Protein AF-A0A6I1W2E2-F1 (afdb_monomer)

pLDDT: mean 92.47, std 6.74, range [58.09, 98.56]

Radius of gyration: 20.58 Å; Cα contacts (8 Å, |Δi|>4): 27; chains: 1; bounding box: 49×25×50 Å

Solvent-accessible surface area (backbone atoms only — not comparable to full-atom values): 5149 Å² total; per-residue (Å²): 108,69,71,39,55,78,66,72,44,78,85,48,70,66,55,46,43,55,52,30,48,78,68,72,40,34,75,84,70,56,33,67,68,45,48,50,48,55,55,67,76,51,86,71,70,89,58,51,71,60,55,51,49,52,52,50,54,54,49,52,53,51,49,53,50,52,53,52,49,54,52,50,51,43,69,77,55,47,88,85,63,58,98,90,116

Mean predicted aligned error: 5.67 Å

Secondary structure (DSSP, 8-state):
-HHHHHTT---SHHHHHHHHHHTT-TTTTTHHHHHHHHHHH----TTHHHHHHHHHHHHHHHHHHHHHHHHHHHHH--TT--TT-

Structure (mmCIF, N/CA/C/O backbone):
data_AF-A0A6I1W2E2-F1
#
_entry.id   AF-A0A6I1W2E2-F1
#
loop_
_atom_site.group_PDB
_atom_site.id
_atom_site.type_symbol
_atom_site.label_atom_id
_atom_site.label_alt_id
_atom_site.label_comp_id
_atom_site.label_asym_id
_atom_site.label_entity_id
_atom_site.label_seq_id
_atom_site.pdbx_PDB_ins_code
_atom_site.Cartn_x
_atom_site.Cartn_y
_atom_site.Cartn_z
_atom_site.occupancy
_atom_site.B_iso_or_equiv
_atom_site.auth_seq_id
_atom_site.auth_comp_id
_atom_site.auth_asym_id
_atom_site.auth_atom_id
_atom_site.pdbx_PDB_model_num
ATOM 1 N N . ILE A 1 1 ? -1.671 -5.092 9.120 1.00 90.12 1 ILE A N 1
ATOM 2 C CA . ILE A 1 1 ? -3.008 -5.608 8.713 1.00 90.12 1 ILE A CA 1
ATOM 3 C C . ILE A 1 1 ? -2.961 -7.099 8.385 1.00 90.12 1 ILE A C 1
ATOM 5 O O . ILE A 1 1 ? -3.559 -7.842 9.144 1.00 90.12 1 ILE A O 1
ATOM 9 N N . ALA A 1 2 ? -2.241 -7.554 7.345 1.00 93.31 2 ALA A N 1
ATOM 10 C CA . ALA A 1 2 ? -2.211 -8.977 6.953 1.00 93.31 2 ALA A CA 1
ATOM 11 C C . ALA A 1 2 ? -1.886 -9.925 8.122 1.00 93.31 2 ALA A C 1
ATOM 13 O O . ALA A 1 2 ? -2.673 -10.804 8.427 1.00 93.31 2 ALA A O 1
ATOM 14 N N . LYS A 1 3 ? -0.826 -9.633 8.884 1.00 93.75 3 LYS A N 1
ATOM 15 C CA . LYS A 1 3 ? -0.456 -10.39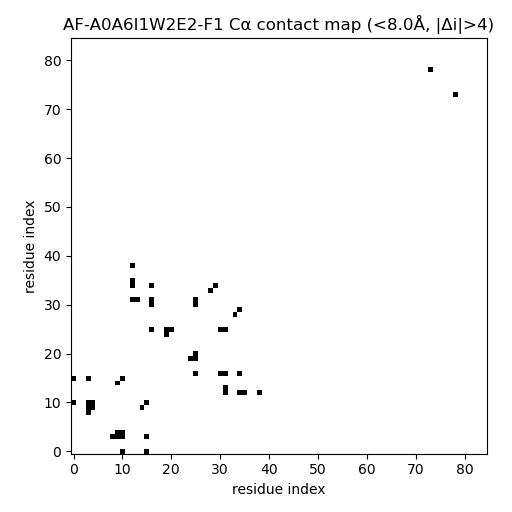8 10.085 1.00 93.75 3 LYS A CA 1
ATOM 16 C C . LYS A 1 3 ? -1.571 -10.521 11.133 1.00 93.75 3 LYS A C 1
ATOM 18 O O . LYS A 1 3 ? -1.735 -11.585 11.714 1.00 93.75 3 LYS A O 1
ATOM 23 N N . LEU A 1 4 ? -2.328 -9.448 11.383 1.00 94.50 4 LEU A N 1
ATOM 24 C CA . LEU A 1 4 ? -3.465 -9.488 12.312 1.00 94.50 4 LEU A CA 1
ATOM 25 C C . LEU A 1 4 ? -4.607 -10.332 11.736 1.00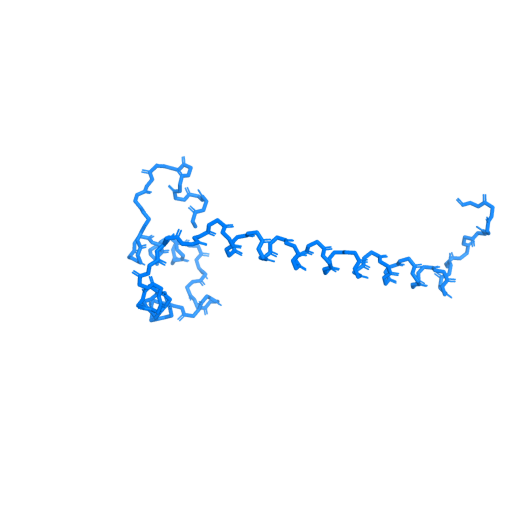 94.50 4 LEU A C 1
ATOM 27 O O . LEU A 1 4 ? -5.211 -11.107 12.467 1.00 94.50 4 LEU A O 1
ATOM 31 N N . ALA A 1 5 ? -4.853 -10.228 10.427 1.00 95.44 5 ALA A N 1
ATOM 32 C CA . ALA A 1 5 ? -5.847 -11.040 9.734 1.00 95.44 5 ALA A CA 1
ATOM 33 C C . ALA A 1 5 ? -5.495 -12.537 9.772 1.00 95.44 5 ALA A C 1
ATOM 35 O O . ALA A 1 5 ? -6.354 -13.345 10.102 1.00 95.44 5 ALA A O 1
ATOM 36 N N . ASP A 1 6 ? -4.233 -12.899 9.524 1.00 96.44 6 ASP A N 1
ATOM 37 C CA . ASP A 1 6 ? -3.751 -14.288 9.570 1.00 96.44 6 ASP A CA 1
ATOM 38 C C . ASP A 1 6 ? -3.875 -14.899 10.976 1.00 96.44 6 ASP A C 1
ATOM 40 O O . ASP A 1 6 ? -4.037 -16.107 11.133 1.00 96.44 6 ASP A O 1
ATOM 44 N N . GLN A 1 7 ? -3.821 -14.057 12.010 1.00 94.94 7 GLN A N 1
ATOM 45 C CA . GLN A 1 7 ? -4.015 -14.439 13.409 1.00 94.94 7 GLN A CA 1
ATOM 46 C C . GLN A 1 7 ? -5.490 -14.442 13.840 1.00 94.94 7 GLN A C 1
AT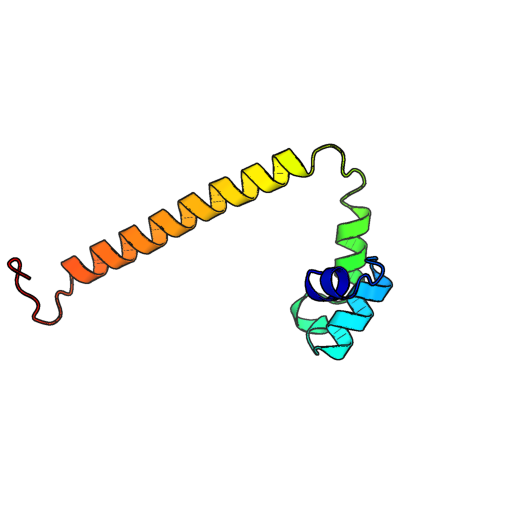OM 48 O O . GLN A 1 7 ? -5.772 -14.732 15.001 1.00 94.94 7 GLN A O 1
ATOM 53 N N . ASN A 1 8 ? -6.429 -14.109 12.944 1.00 94.31 8 ASN A N 1
ATOM 54 C CA . ASN A 1 8 ? -7.834 -13.834 13.271 1.00 94.31 8 ASN A CA 1
ATOM 55 C C . ASN A 1 8 ? -8.010 -12.803 14.405 1.00 94.31 8 ASN A C 1
ATOM 57 O O . ASN A 1 8 ? -8.996 -12.829 15.145 1.00 94.31 8 ASN A O 1
ATOM 61 N N . SER A 1 9 ? -7.059 -11.880 14.541 1.00 93.25 9 SER A N 1
ATOM 62 C CA . SER A 1 9 ? -7.131 -10.786 15.504 1.00 93.25 9 SER A CA 1
ATOM 63 C C . SER A 1 9 ? -8.059 -9.682 14.979 1.00 93.25 9 SER A C 1
ATOM 65 O O . SER A 1 9 ? -8.060 -9.411 13.772 1.00 93.25 9 SER A O 1
ATOM 67 N N . PRO A 1 10 ? -8.825 -9.000 15.853 1.00 94.00 10 PRO A N 1
ATOM 68 C CA . PRO A 1 10 ? -9.567 -7.802 15.475 1.00 94.00 10 PRO A CA 1
ATOM 69 C C . PRO A 1 10 ? -8.657 -6.753 14.825 1.00 94.00 10 PRO A C 1
ATOM 71 O O . PRO A 1 10 ? -7.478 -6.641 15.164 1.00 94.00 10 PRO A O 1
ATOM 74 N N . ILE A 1 11 ? -9.215 -5.999 13.874 1.00 93.69 11 ILE A N 1
ATOM 75 C CA . ILE A 1 11 ? -8.492 -4.966 13.128 1.00 93.69 11 ILE A CA 1
ATOM 76 C C . ILE A 1 11 ? -9.237 -3.643 13.288 1.00 93.69 11 ILE A C 1
ATOM 78 O O . ILE A 1 11 ? -10.200 -3.354 12.580 1.00 93.69 11 ILE A O 1
ATOM 82 N N . ASP A 1 12 ? -8.755 -2.839 14.222 1.00 93.06 12 ASP A N 1
ATOM 83 C CA . ASP A 1 12 ? -9.177 -1.472 14.498 1.00 93.06 12 ASP A CA 1
ATOM 84 C C . ASP A 1 12 ? -7.943 -0.585 14.746 1.00 93.06 12 ASP A C 1
ATOM 86 O O . ASP A 1 12 ? -6.798 -1.036 14.676 1.00 93.06 12 ASP A O 1
ATOM 90 N N . VAL A 1 13 ? -8.163 0.707 14.990 1.00 93.38 13 VAL A N 1
ATOM 91 C CA . VAL A 1 13 ? -7.073 1.683 15.153 1.00 93.38 13 VAL A CA 1
ATOM 92 C C . VAL A 1 13 ? -6.163 1.338 16.338 1.00 93.38 13 VAL A C 1
ATOM 94 O O . VAL A 1 13 ? -4.954 1.537 16.244 1.00 93.38 13 VAL A O 1
ATOM 97 N N . VAL A 1 14 ? -6.718 0.803 17.429 1.00 92.88 14 VAL A N 1
ATOM 98 C CA . VAL A 1 14 ? -5.966 0.496 18.655 1.00 92.88 14 VAL A CA 1
ATOM 99 C C . VAL A 1 14 ? -5.124 -0.757 18.446 1.00 92.88 14 VAL A C 1
ATOM 101 O O . VAL A 1 14 ? -3.907 -0.718 18.607 1.00 92.88 14 VAL A O 1
ATOM 104 N N . THR A 1 15 ? -5.749 -1.842 17.993 1.00 94.75 15 THR A N 1
ATOM 105 C CA . THR A 1 15 ? -5.078 -3.124 17.721 1.00 94.75 15 THR A CA 1
ATOM 106 C C . THR A 1 15 ? -3.992 -2.998 16.653 1.00 94.75 15 THR A C 1
ATOM 108 O O . THR A 1 15 ? -2.916 -3.587 16.780 1.00 94.75 15 THR A O 1
ATOM 111 N N . LEU A 1 16 ? -4.220 -2.187 15.615 1.00 95.19 16 LEU A N 1
ATOM 112 C CA . LEU A 1 16 ? -3.203 -1.910 14.605 1.00 95.19 16 LEU A CA 1
ATOM 113 C C . LEU A 1 16 ? -2.040 -1.086 15.173 1.00 95.19 16 LEU A C 1
ATOM 115 O O . LEU A 1 16 ? -0.890 -1.393 14.864 1.00 95.19 16 LEU A O 1
ATOM 119 N N . ALA A 1 17 ? -2.319 -0.073 15.997 1.00 94.38 17 ALA A N 1
ATOM 120 C CA . ALA A 1 17 ? -1.281 0.738 16.627 1.00 94.38 17 ALA A CA 1
ATOM 121 C C . ALA A 1 17 ? -0.406 -0.091 17.577 1.00 94.38 17 ALA A C 1
ATOM 123 O O . ALA A 1 17 ? 0.815 -0.016 17.490 1.00 94.38 17 ALA A O 1
ATOM 124 N N . GLU A 1 18 ? -1.009 -0.940 18.412 1.00 93.75 18 GLU A N 1
ATOM 125 C CA . GLU A 1 18 ? -0.272 -1.869 19.278 1.00 93.75 18 GLU A CA 1
ATOM 126 C C . GLU A 1 18 ? 0.609 -2.828 18.471 1.00 93.75 18 GLU A C 1
ATOM 128 O O . GLU A 1 18 ? 1.741 -3.123 18.858 1.00 93.75 18 GLU A O 1
ATOM 133 N N . GLN A 1 19 ? 0.107 -3.325 17.337 1.00 95.19 19 GLN A N 1
ATOM 134 C CA . GLN A 1 19 ? 0.883 -4.216 16.482 1.00 95.19 19 GLN A CA 1
ATOM 135 C C . GLN A 1 19 ? 2.072 -3.503 15.828 1.00 95.19 19 GLN A C 1
ATOM 137 O O . GLN A 1 19 ? 3.154 -4.082 15.749 1.00 95.19 19 GLN A O 1
ATOM 142 N N . LEU A 1 20 ? 1.884 -2.262 15.377 1.00 95.19 20 LEU A N 1
ATOM 143 C CA . LEU A 1 20 ? 2.953 -1.445 14.799 1.00 95.19 20 LEU A CA 1
ATOM 144 C C . LEU A 1 20 ? 3.999 -1.046 15.843 1.00 95.19 20 LEU A C 1
ATOM 146 O O . LEU A 1 20 ? 5.183 -0.984 15.517 1.00 95.19 20 LEU A O 1
ATOM 150 N N . ASP A 1 21 ? 3.585 -0.840 17.093 1.00 94.50 21 ASP A N 1
ATOM 151 C CA . ASP A 1 21 ? 4.491 -0.540 18.201 1.00 94.50 21 ASP A CA 1
ATOM 152 C C . ASP A 1 21 ? 5.376 -1.735 18.554 1.00 94.50 21 ASP A C 1
ATOM 154 O O . ASP A 1 21 ? 6.598 -1.610 18.626 1.00 94.50 21 ASP A O 1
ATOM 158 N N . LYS A 1 22 ? 4.786 -2.936 18.619 1.00 94.31 22 LYS A N 1
ATOM 159 C CA . LYS A 1 22 ? 5.534 -4.198 18.765 1.00 94.31 22 LYS A CA 1
ATOM 160 C C . LYS A 1 22 ? 6.559 -4.422 17.649 1.00 94.31 22 LYS A C 1
ATOM 162 O O . LYS A 1 22 ? 7.545 -5.120 17.863 1.00 94.31 22 LYS A O 1
ATOM 167 N N . GLU A 1 23 ? 6.320 -3.869 16.463 1.00 94.94 23 GLU A N 1
ATOM 168 C CA . GLU A 1 23 ? 7.215 -3.962 15.303 1.00 94.94 23 GLU A CA 1
ATOM 169 C C . GLU A 1 23 ? 8.190 -2.778 15.194 1.00 94.94 23 GLU A C 1
ATOM 171 O O . GLU A 1 23 ? 9.028 -2.762 14.294 1.00 94.94 23 GLU A O 1
ATOM 176 N N . GLY A 1 24 ? 8.107 -1.791 16.094 1.00 94.75 24 GLY A N 1
ATOM 177 C CA . GLY A 1 24 ? 8.937 -0.585 16.058 1.00 94.75 24 GLY A CA 1
ATOM 178 C C . GLY A 1 24 ? 8.643 0.338 14.868 1.00 94.75 24 GLY A C 1
ATOM 179 O O . GLY A 1 24 ? 9.489 1.147 14.494 1.00 94.75 24 GLY A O 1
ATOM 180 N N . GLN A 1 25 ? 7.461 0.224 14.252 1.00 95.38 25 GLN A N 1
ATOM 181 C CA . GLN A 1 25 ? 7.085 0.941 13.026 1.00 95.38 25 GLN A CA 1
ATOM 182 C C . GLN A 1 25 ? 6.207 2.176 13.271 1.00 95.38 25 GLN A C 1
ATOM 184 O O . GLN A 1 25 ? 5.967 2.944 12.339 1.00 95.38 25 GLN A O 1
ATOM 1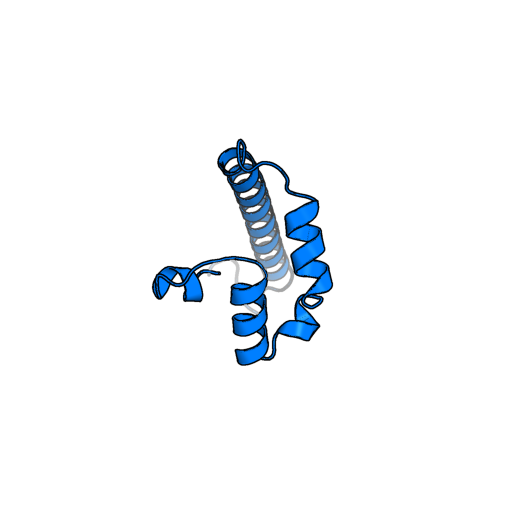89 N N . THR A 1 26 ? 5.755 2.411 14.508 1.00 91.56 26 THR A N 1
ATOM 190 C CA . THR A 1 26 ? 4.836 3.505 14.877 1.00 91.56 26 THR A CA 1
ATOM 191 C C . THR A 1 26 ? 5.260 4.860 14.305 1.00 91.56 26 THR A C 1
ATOM 193 O O . THR A 1 26 ? 4.455 5.547 13.678 1.00 91.56 26 THR A O 1
ATOM 196 N N . SER A 1 27 ? 6.533 5.233 14.460 1.00 90.38 27 SER A N 1
ATOM 197 C CA . SER A 1 27 ? 7.049 6.524 13.984 1.00 90.38 27 SER A CA 1
ATOM 198 C C . SER A 1 27 ? 7.106 6.622 12.457 1.00 90.38 27 SER A C 1
ATOM 200 O O . SER A 1 27 ? 6.843 7.686 11.906 1.00 90.38 27 SER A O 1
ATOM 202 N N . GLN A 1 28 ? 7.413 5.521 11.761 1.00 94.00 28 GLN A N 1
ATOM 203 C CA . GLN A 1 28 ? 7.515 5.493 10.296 1.00 94.00 28 GLN A CA 1
ATOM 204 C C . GLN A 1 28 ? 6.155 5.714 9.627 1.00 94.00 28 GLN A C 1
ATOM 206 O O . GLN A 1 28 ? 6.080 6.330 8.566 1.00 94.00 28 GLN A O 1
ATOM 211 N N . VAL A 1 29 ? 5.081 5.220 10.245 1.00 92.81 29 VAL A N 1
ATOM 212 C CA . VAL A 1 29 ? 3.729 5.289 9.678 1.00 92.81 29 VAL A CA 1
ATOM 213 C C . VAL A 1 29 ? 2.952 6.552 10.072 1.00 92.81 29 VAL A C 1
ATOM 215 O O . VAL A 1 29 ? 1.807 6.695 9.662 1.00 92.81 29 VAL A O 1
ATOM 218 N N . GLY A 1 30 ? 3.529 7.449 10.884 1.00 92.31 30 GLY A N 1
ATOM 219 C CA . GLY A 1 30 ? 2.863 8.672 11.367 1.00 92.31 30 GLY A CA 1
ATOM 220 C C . GLY A 1 30 ? 2.132 8.539 12.713 1.00 92.31 30 GLY A C 1
ATOM 221 O O . GLY A 1 30 ? 1.489 9.487 13.165 1.00 92.31 30 GLY A O 1
ATOM 222 N N . GLY A 1 31 ? 2.250 7.390 13.384 1.00 92.94 31 GLY A N 1
ATOM 223 C CA . GLY A 1 31 ? 1.715 7.147 14.724 1.00 92.94 31 GLY A CA 1
ATOM 224 C C . GLY A 1 31 ? 0.188 7.064 14.823 1.00 92.94 31 GLY A C 1
ATOM 225 O O . GLY A 1 31 ? -0.544 7.081 13.832 1.00 92.94 31 GLY A O 1
ATOM 226 N N . LEU A 1 32 ? -0.307 6.974 16.063 1.00 92.50 32 LEU A N 1
ATOM 227 C CA . LEU A 1 32 ? -1.732 6.775 16.364 1.00 92.50 32 LEU A CA 1
ATOM 228 C C . LEU A 1 32 ? -2.626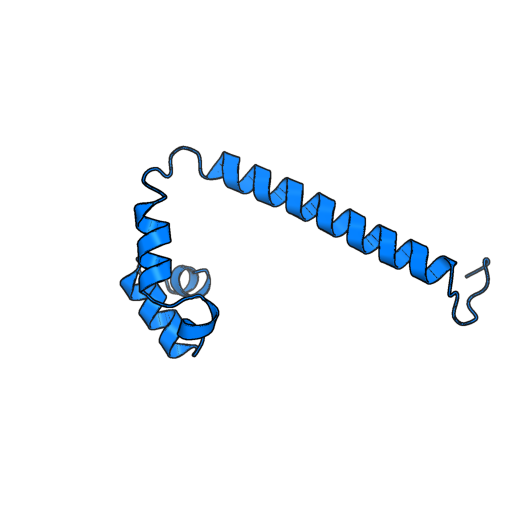 7.893 15.803 1.00 92.50 32 LEU A C 1
ATOM 230 O O . LEU A 1 32 ? -3.730 7.622 15.334 1.00 92.50 32 LEU A O 1
ATOM 234 N N . GLY A 1 33 ? -2.144 9.141 15.821 1.00 92.62 33 GLY A N 1
ATOM 235 C CA . GLY A 1 33 ? -2.885 10.288 15.290 1.00 92.62 33 GLY A CA 1
ATOM 236 C C . GLY A 1 33 ? -3.204 10.139 13.802 1.00 92.62 33 GLY A C 1
ATOM 237 O O . GLY A 1 33 ? -4.347 10.345 13.399 1.00 92.62 33 GLY A O 1
ATOM 238 N N . TYR A 1 34 ? -2.228 9.692 13.007 1.00 94.88 34 TYR A N 1
ATOM 239 C CA . TYR A 1 34 ? -2.413 9.475 11.574 1.00 94.88 34 TYR A CA 1
ATOM 240 C C . TYR A 1 34 ? -3.384 8.324 11.280 1.00 94.88 34 TYR A C 1
ATOM 242 O O . TYR A 1 34 ? -4.267 8.447 10.432 1.00 94.88 34 TYR A O 1
ATOM 250 N N . LEU A 1 35 ? -3.297 7.224 12.036 1.00 93.56 35 LEU A N 1
ATOM 251 C CA . LEU A 1 35 ? -4.254 6.116 11.920 1.00 93.56 35 LEU A CA 1
ATOM 252 C C . LEU A 1 35 ? -5.690 6.566 12.241 1.00 93.56 35 LEU A C 1
ATOM 254 O O . LEU A 1 35 ? -6.631 6.190 11.539 1.00 93.56 35 LEU A O 1
ATOM 258 N N . GLY A 1 36 ? -5.857 7.403 13.269 1.00 93.56 36 GLY A N 1
ATOM 259 C CA . GLY A 1 36 ? -7.145 8.001 13.620 1.00 93.56 36 GLY A CA 1
ATOM 260 C C . GLY A 1 36 ? -7.689 8.930 12.531 1.00 93.56 36 GLY A C 1
ATOM 261 O O . GLY A 1 36 ? -8.884 8.900 12.235 1.00 93.56 36 GLY A O 1
ATOM 262 N N . GLU A 1 37 ? -6.822 9.714 11.888 1.00 94.81 37 GLU A N 1
ATOM 263 C CA . GLU A 1 37 ? -7.196 10.570 10.761 1.00 94.81 37 GLU A CA 1
ATOM 264 C C . GLU A 1 37 ? -7.690 9.752 9.558 1.00 94.81 37 GLU A C 1
ATOM 266 O O . GLU A 1 37 ? -8.748 10.057 9.004 1.00 94.81 37 GLU A O 1
ATOM 271 N N . LEU A 1 38 ? -6.988 8.674 9.191 1.00 92.88 38 LEU A N 1
ATOM 272 C CA . LEU A 1 38 ? -7.403 7.778 8.106 1.00 92.88 38 LEU A CA 1
ATOM 273 C C . LEU A 1 38 ? -8.777 7.149 8.370 1.00 92.88 38 LEU A C 1
ATOM 275 O O . LEU A 1 38 ? -9.620 7.105 7.469 1.00 92.88 38 LEU A O 1
ATOM 279 N N . ALA A 1 39 ? -9.016 6.699 9.605 1.00 91.62 39 ALA A N 1
ATOM 280 C CA . ALA A 1 39 ? -10.304 6.145 10.012 1.00 91.62 39 ALA A CA 1
ATOM 281 C C . ALA A 1 39 ? -11.422 7.198 9.940 1.00 91.62 39 ALA A C 1
ATOM 283 O O . ALA A 1 39 ? -12.499 6.926 9.413 1.00 91.62 39 ALA A O 1
ATOM 284 N N . LYS A 1 40 ? -11.156 8.424 10.406 1.00 92.44 40 LYS A N 1
ATOM 285 C CA . LYS A 1 40 ? -12.124 9.529 10.385 1.00 92.44 40 LYS A CA 1
ATOM 286 C C . LYS A 1 40 ? -12.470 9.987 8.965 1.00 92.44 40 LYS A C 1
ATOM 288 O O . LYS A 1 40 ? -13.633 10.263 8.679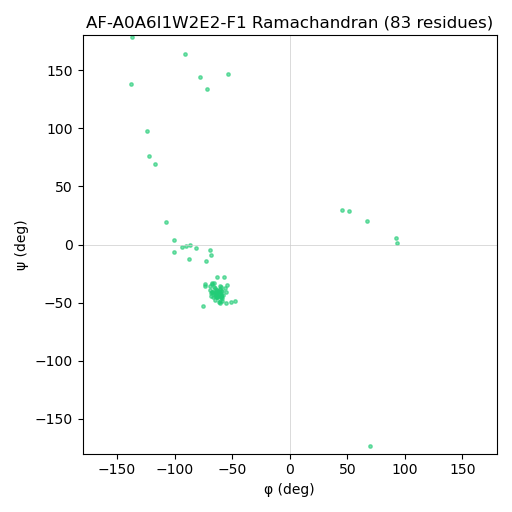 1.00 92.44 40 LYS A O 1
ATOM 293 N N . ASN A 1 41 ? -11.478 10.062 8.080 1.00 91.88 41 ASN A N 1
ATOM 294 C CA . ASN A 1 41 ? -11.648 10.538 6.705 1.00 91.88 41 ASN A CA 1
ATOM 295 C C . ASN A 1 41 ? -12.205 9.467 5.750 1.00 91.88 41 ASN A C 1
ATOM 297 O O . ASN A 1 41 ? -12.497 9.774 4.595 1.00 91.88 41 ASN A O 1
ATOM 301 N N . THR A 1 42 ? -12.409 8.234 6.227 1.00 88.00 42 THR A N 1
ATOM 302 C CA . THR A 1 42 ? -12.974 7.125 5.443 1.00 88.00 42 THR A CA 1
ATOM 303 C C . THR A 1 42 ? -14.307 6.655 6.043 1.00 88.00 42 THR A C 1
ATOM 305 O O . THR A 1 42 ? -14.398 5.550 6.576 1.00 88.00 42 THR A O 1
ATOM 308 N N . PRO A 1 43 ? -15.380 7.469 5.968 1.00 77.12 43 PRO A N 1
ATOM 309 C CA . PRO A 1 43 ? -16.647 7.175 6.641 1.00 77.12 43 PRO A CA 1
ATOM 310 C C . PRO A 1 43 ? -17.448 6.032 5.997 1.00 77.12 43 PRO A C 1
ATOM 312 O O . PRO A 1 43 ? -18.402 5.543 6.595 1.00 77.12 43 PRO A O 1
ATOM 315 N N . SER A 1 44 ? -17.106 5.610 4.772 1.00 89.12 44 SER A N 1
ATOM 316 C CA . SER A 1 44 ? -17.823 4.550 4.057 1.00 89.12 44 SER A CA 1
ATOM 317 C C . SER A 1 44 ? -16.880 3.584 3.353 1.00 89.12 44 SER A C 1
ATOM 319 O O . SER A 1 44 ? -15.935 3.984 2.676 1.00 89.12 44 SER A O 1
ATOM 321 N N . VAL A 1 45 ? -17.210 2.296 3.455 1.00 88.44 45 VAL A N 1
ATOM 322 C CA . VAL A 1 45 ? -16.528 1.187 2.771 1.00 88.44 45 VAL A CA 1
ATOM 323 C C . VAL A 1 45 ? -17.274 0.709 1.519 1.00 88.44 45 VAL A C 1
ATOM 325 O O . VAL A 1 45 ? -16.841 -0.243 0.872 1.00 88.44 45 VAL A O 1
ATOM 328 N N . ALA A 1 46 ? -18.379 1.369 1.146 1.00 92.00 46 ALA A N 1
ATOM 329 C CA . ALA A 1 46 ? -19.288 0.911 0.089 1.00 92.00 46 ALA A CA 1
ATOM 330 C C . ALA A 1 46 ? -18.585 0.654 -1.259 1.00 92.00 46 ALA A C 1
ATOM 332 O O . ALA A 1 46 ? -18.913 -0.301 -1.958 1.00 92.00 46 ALA A O 1
ATOM 333 N N . ASN A 1 47 ? -17.570 1.459 -1.592 1.00 90.81 47 ASN A N 1
ATOM 334 C CA . ASN A 1 47 ? -16.865 1.402 -2.876 1.00 90.81 47 ASN A CA 1
ATOM 335 C C . ASN A 1 47 ? -15.449 0.806 -2.785 1.00 90.81 47 ASN A C 1
ATOM 337 O O . ASN A 1 47 ? -14.636 1.011 -3.688 1.00 90.81 47 ASN A O 1
ATOM 341 N N . ILE A 1 48 ? -15.125 0.051 -1.727 1.00 94.31 48 ILE A N 1
ATOM 342 C CA . ILE A 1 48 ? -13.752 -0.429 -1.486 1.00 94.31 48 ILE A CA 1
ATOM 343 C C . ILE A 1 48 ? -13.173 -1.236 -2.661 1.00 94.31 48 ILE A C 1
ATOM 345 O O . ILE A 1 48 ? -12.008 -1.062 -3.016 1.00 94.31 48 ILE A O 1
ATOM 349 N N . LYS A 1 49 ? -13.994 -2.056 -3.335 1.00 95.88 49 LYS A N 1
ATOM 350 C CA . LYS A 1 49 ? -13.569 -2.838 -4.511 1.00 95.88 49 LYS A CA 1
ATOM 351 C C . LYS A 1 49 ? -13.160 -1.945 -5.687 1.00 95.88 49 LYS A C 1
ATOM 353 O O . LYS A 1 49 ? -12.159 -2.228 -6.340 1.00 95.88 49 LYS A O 1
ATOM 358 N N . ALA A 1 50 ? -13.898 -0.860 -5.931 1.00 95.19 50 ALA A N 1
ATOM 359 C CA . ALA A 1 50 ? -13.599 0.075 -7.013 1.00 95.19 50 ALA A CA 1
ATOM 360 C C . ALA A 1 50 ? -12.276 0.812 -6.754 1.00 95.19 50 ALA A C 1
ATOM 362 O O . ALA A 1 50 ? -11.416 0.866 -7.632 1.00 95.19 50 ALA A O 1
ATOM 363 N N . TYR A 1 51 ? -12.062 1.300 -5.528 1.00 93.94 51 TYR A N 1
ATOM 364 C CA . TYR A 1 51 ? -10.798 1.942 -5.157 1.00 93.94 51 TYR A CA 1
ATOM 365 C C . TYR A 1 51 ? -9.614 0.972 -5.218 1.00 93.94 51 TYR A C 1
ATOM 367 O O . TYR A 1 51 ? -8.572 1.318 -5.775 1.00 93.94 51 TYR A O 1
ATOM 375 N N . ALA A 1 52 ? -9.780 -0.263 -4.735 1.00 96.31 52 ALA A N 1
ATOM 376 C CA . ALA A 1 52 ? -8.751 -1.295 -4.843 1.00 96.31 52 ALA A CA 1
ATOM 377 C C . ALA A 1 52 ? -8.375 -1.579 -6.309 1.00 96.31 52 ALA A C 1
ATOM 379 O O . ALA A 1 52 ? -7.194 -1.711 -6.636 1.00 96.31 52 ALA A O 1
ATOM 380 N N . GLN A 1 53 ? -9.360 -1.611 -7.211 1.00 97.75 53 GLN A N 1
ATOM 381 C CA . GLN A 1 53 ? -9.117 -1.779 -8.642 1.00 97.75 53 GLN A CA 1
ATOM 382 C C . GLN A 1 53 ? -8.343 -0.598 -9.242 1.00 97.75 53 GLN A C 1
ATOM 384 O O . GLN A 1 53 ? -7.394 -0.826 -9.993 1.00 97.75 53 GLN A O 1
ATOM 389 N N . ILE A 1 54 ? -8.687 0.644 -8.882 1.00 97.31 54 ILE A N 1
ATOM 390 C CA . ILE A 1 54 ? -7.953 1.841 -9.325 1.00 97.31 54 ILE A CA 1
ATOM 391 C C . ILE A 1 54 ? -6.489 1.762 -8.876 1.00 97.31 54 ILE A C 1
ATOM 393 O O . ILE A 1 54 ? -5.580 1.944 -9.689 1.00 97.31 54 ILE A O 1
ATOM 397 N N . VAL A 1 55 ? -6.240 1.440 -7.603 1.00 98.00 55 VAL A N 1
ATOM 398 C CA . VAL A 1 55 ? -4.877 1.299 -7.064 1.00 98.00 55 VAL A CA 1
ATOM 399 C C . VAL A 1 55 ? -4.104 0.209 -7.807 1.00 98.00 55 VAL A C 1
ATOM 401 O O . VAL A 1 55 ? -2.965 0.450 -8.214 1.00 98.00 55 VAL A O 1
ATOM 404 N N . ARG A 1 56 ? -4.726 -0.953 -8.057 1.00 98.31 56 ARG A N 1
ATOM 405 C CA . ARG A 1 56 ? -4.117 -2.059 -8.812 1.00 98.31 56 ARG A CA 1
ATOM 406 C C . ARG A 1 56 ? -3.743 -1.643 -10.233 1.00 98.31 56 ARG A C 1
ATOM 408 O O . ARG A 1 56 ? -2.610 -1.867 -10.644 1.00 98.31 56 ARG A O 1
ATOM 415 N N . GLN A 1 57 ? -4.654 -1.000 -10.961 1.00 98.44 57 GLN A N 1
ATOM 416 C CA . GLN A 1 57 ? -4.391 -0.527 -12.324 1.00 98.44 57 GLN A CA 1
ATOM 417 C C . GLN A 1 57 ? -3.212 0.450 -12.363 1.00 98.44 57 GLN A C 1
ATOM 419 O O . GLN A 1 57 ? -2.309 0.311 -13.186 1.00 98.44 57 GLN A O 1
ATOM 424 N N . ARG A 1 58 ? -3.176 1.415 -11.436 1.00 98.50 58 ARG A N 1
ATOM 425 C CA . ARG A 1 58 ? -2.065 2.372 -11.345 1.00 98.50 58 ARG A CA 1
ATOM 426 C C . ARG A 1 58 ? -0.749 1.694 -10.964 1.00 98.50 58 ARG A C 1
ATOM 428 O O . ARG A 1 58 ? 0.290 2.092 -11.480 1.00 98.50 58 ARG A O 1
ATOM 435 N N . ALA A 1 59 ? -0.778 0.680 -10.100 1.00 98.56 59 ALA A N 1
ATOM 436 C CA . ALA A 1 59 ? 0.406 -0.100 -9.751 1.00 98.56 59 ALA A CA 1
ATOM 437 C C . ALA A 1 59 ? 0.980 -0.848 -10.962 1.00 98.56 59 ALA A C 1
ATOM 439 O O . ALA A 1 59 ? 2.177 -0.746 -11.208 1.00 98.56 59 ALA A O 1
ATOM 440 N N . THR A 1 60 ? 0.134 -1.504 -11.764 1.00 98.50 60 THR A N 1
ATOM 441 C CA . THR A 1 60 ? 0.566 -2.190 -12.992 1.00 98.50 60 THR A CA 1
ATOM 442 C C . THR A 1 60 ? 1.226 -1.230 -13.979 1.00 98.50 60 THR A C 1
ATOM 444 O O . THR A 1 60 ? 2.287 -1.536 -14.512 1.00 98.50 60 THR A O 1
ATOM 447 N N . LEU A 1 61 ? 0.658 -0.037 -14.182 1.00 98.56 61 LEU A N 1
ATOM 448 C CA . LEU A 1 61 ? 1.274 0.969 -15.054 1.00 98.56 61 LEU A CA 1
ATOM 449 C C . LEU A 1 61 ? 2.646 1.425 -14.535 1.00 98.56 61 LEU A C 1
ATOM 451 O O . LEU A 1 61 ? 3.577 1.548 -15.324 1.00 98.56 61 LEU A O 1
ATOM 455 N N . ARG A 1 62 ? 2.803 1.624 -13.218 1.00 98.50 62 ARG A N 1
ATOM 456 C CA . ARG A 1 62 ? 4.112 1.955 -12.626 1.00 98.50 62 ARG A CA 1
ATOM 457 C C . ARG A 1 62 ? 5.139 0.840 -12.821 1.00 98.50 62 ARG A C 1
ATOM 459 O O . ARG A 1 62 ? 6.291 1.142 -13.097 1.00 98.50 62 ARG A O 1
ATOM 466 N N . GLN A 1 63 ? 4.727 -0.423 -12.710 1.00 98.56 63 GLN A N 1
ATOM 467 C CA . GLN A 1 63 ? 5.609 -1.568 -12.961 1.00 98.56 63 GLN A CA 1
ATOM 468 C C . GLN A 1 63 ? 6.063 -1.623 -14.423 1.00 98.56 63 GLN A C 1
ATOM 470 O O . GLN A 1 63 ? 7.246 -1.804 -14.679 1.00 98.56 63 GLN A O 1
ATOM 475 N N . LEU A 1 64 ? 5.148 -1.406 -15.374 1.00 98.38 64 LEU A N 1
ATOM 476 C CA . LEU A 1 64 ? 5.488 -1.354 -16.799 1.00 98.38 64 LEU A CA 1
ATOM 477 C C . LEU A 1 64 ? 6.468 -0.225 -17.117 1.00 98.38 64 LEU A C 1
ATOM 479 O O . LEU A 1 64 ? 7.384 -0.431 -17.907 1.00 98.38 64 LEU A O 1
ATOM 483 N N . ILE A 1 65 ? 6.296 0.943 -16.490 1.00 98.38 65 ILE A N 1
ATOM 484 C CA . ILE A 1 65 ? 7.249 2.051 -16.615 1.00 98.38 65 ILE A CA 1
ATOM 485 C C . ILE A 1 65 ? 8.622 1.613 -16.105 1.00 98.38 65 ILE A C 1
ATOM 487 O O . ILE A 1 65 ? 9.586 1.747 -16.844 1.00 98.38 65 ILE A O 1
ATOM 491 N N . GLY A 1 66 ? 8.699 1.034 -14.901 1.00 98.44 66 GLY A N 1
ATOM 492 C CA . GLY A 1 66 ? 9.962 0.555 -14.330 1.00 98.44 66 GLY A CA 1
ATOM 493 C C . GLY A 1 66 ? 10.685 -0.435 -15.245 1.00 98.44 66 GLY A C 1
ATOM 494 O O . GLY A 1 66 ? 11.833 -0.204 -15.598 1.00 98.44 66 GLY A O 1
ATOM 495 N N . ILE A 1 67 ? 9.977 -1.460 -15.727 1.00 98.19 67 ILE A N 1
ATOM 496 C CA . ILE A 1 67 ? 10.536 -2.456 -16.656 1.00 98.19 67 ILE A CA 1
ATOM 497 C C . ILE A 1 67 ? 10.993 -1.796 -17.962 1.00 98.19 67 ILE A C 1
ATOM 499 O O . ILE A 1 67 ? 12.056 -2.114 -18.481 1.00 98.19 67 ILE A O 1
ATOM 503 N N . SER A 1 68 ? 10.206 -0.867 -18.510 1.00 98.19 68 SER A N 1
ATOM 504 C CA . SER A 1 68 ? 10.575 -0.173 -19.751 1.00 98.19 68 SER A CA 1
ATOM 505 C C . SER A 1 68 ? 11.824 0.689 -19.567 1.00 98.19 68 SER A C 1
ATOM 507 O O . SER A 1 68 ? 12.653 0.755 -20.471 1.00 98.19 68 SER A O 1
ATOM 509 N N . THR A 1 69 ? 11.968 1.331 -18.404 1.00 97.69 69 THR A N 1
ATOM 510 C CA . THR A 1 69 ? 13.172 2.080 -18.034 1.00 97.69 69 THR A CA 1
ATOM 511 C C . THR A 1 69 ? 14.372 1.148 -17.904 1.00 97.69 69 THR A C 1
ATOM 513 O O . THR A 1 69 ? 15.385 1.413 -18.534 1.00 97.69 69 THR A O 1
ATOM 516 N N . GLU A 1 70 ? 14.241 0.018 -17.203 1.00 96.12 70 GLU A N 1
ATOM 517 C CA . GLU A 1 70 ? 15.312 -0.984 -17.086 1.00 96.12 70 GLU A CA 1
ATOM 518 C C . GLU A 1 70 ? 15.759 -1.518 -18.458 1.00 96.12 70 GLU A C 1
ATOM 520 O O . GLU A 1 70 ? 16.955 -1.618 -18.733 1.00 96.12 70 GLU A O 1
ATOM 525 N N . ILE A 1 71 ? 14.806 -1.807 -19.352 1.00 95.25 71 ILE A N 1
ATOM 526 C CA . ILE A 1 71 ? 15.098 -2.235 -20.727 1.00 95.25 71 ILE A CA 1
ATOM 527 C C . ILE A 1 71 ? 15.855 -1.138 -21.478 1.00 95.25 71 ILE A C 1
ATOM 529 O O . ILE A 1 71 ? 16.886 -1.421 -22.090 1.00 95.25 71 ILE A O 1
ATOM 533 N N . ALA A 1 72 ? 15.367 0.104 -21.435 1.00 95.62 72 ALA A N 1
ATOM 534 C CA . ALA A 1 72 ? 16.015 1.221 -22.114 1.00 95.62 72 ALA A CA 1
ATOM 535 C C . ALA A 1 72 ? 17.445 1.440 -21.597 1.00 95.62 72 ALA A C 1
ATOM 537 O O . ALA A 1 72 ? 18.37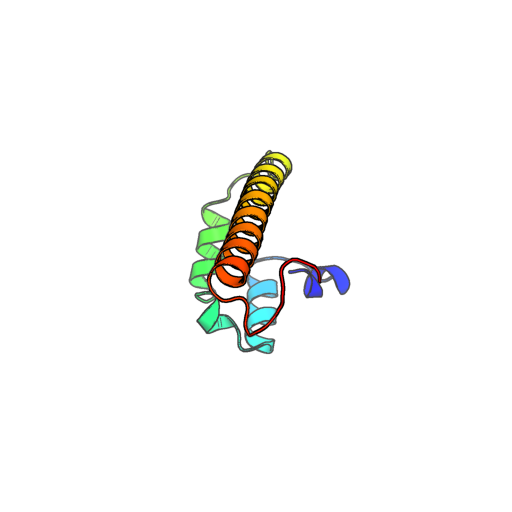1 1.555 -22.399 1.00 95.62 72 ALA A O 1
ATOM 538 N N . ASP A 1 73 ? 17.637 1.422 -20.278 1.00 94.44 73 ASP A N 1
ATOM 539 C CA . ASP A 1 73 ? 18.944 1.589 -19.642 1.00 94.44 73 ASP A CA 1
ATOM 540 C C . ASP A 1 73 ? 19.919 0.480 -20.060 1.00 94.44 73 ASP A C 1
ATOM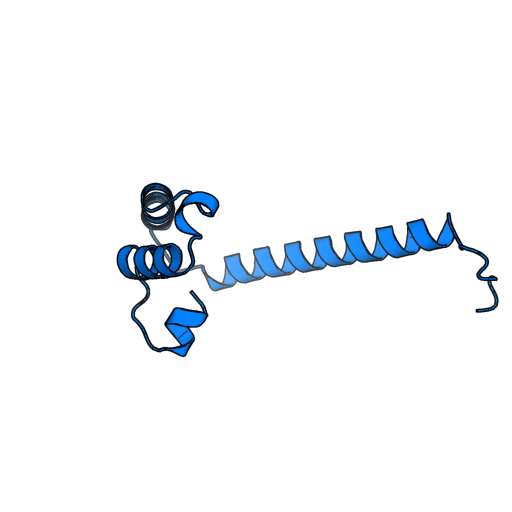 542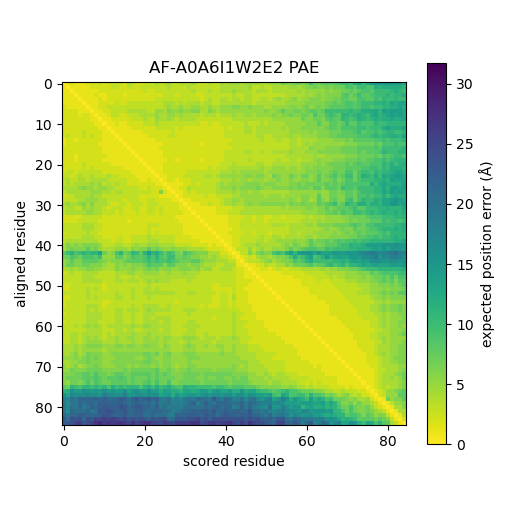 O O . ASP A 1 73 ? 21.074 0.770 -20.377 1.00 94.44 73 ASP A O 1
ATOM 546 N N . SER A 1 74 ? 19.447 -0.771 -20.145 1.00 91.44 74 SER A N 1
ATOM 547 C CA . SER A 1 74 ? 20.260 -1.906 -20.607 1.00 91.44 74 SER A CA 1
ATOM 548 C C . SER A 1 74 ? 20.671 -1.793 -22.079 1.00 91.44 74 SER A C 1
ATOM 550 O O . SER A 1 74 ? 21.774 -2.191 -22.444 1.00 91.44 74 SER A O 1
ATOM 552 N N . ALA A 1 75 ? 19.822 -1.202 -22.926 1.00 90.00 75 ALA A N 1
ATOM 553 C CA . ALA A 1 75 ? 20.134 -0.983 -24.335 1.00 90.00 75 ALA A CA 1
ATOM 554 C C . ALA A 1 75 ? 21.151 0.154 -24.531 1.00 90.00 75 ALA A C 1
ATOM 556 O O . ALA A 1 75 ? 21.995 0.078 -25.424 1.00 90.00 75 ALA A O 1
ATOM 557 N N . PHE A 1 76 ? 21.093 1.203 -23.701 1.00 90.88 76 PHE A N 1
ATOM 558 C CA . PHE A 1 76 ? 22.086 2.281 -23.720 1.00 90.88 76 PHE A CA 1
ATOM 559 C C . PHE A 1 76 ? 23.431 1.857 -23.118 1.00 90.88 76 PHE A C 1
ATOM 561 O O . PHE A 1 76 ? 24.472 2.309 -23.593 1.00 90.88 76 PHE A O 1
ATOM 568 N N . ASN A 1 77 ? 23.416 0.987 -22.103 1.00 91.00 77 ASN A N 1
ATOM 569 C CA . ASN A 1 77 ? 24.603 0.503 -21.399 1.00 91.00 77 ASN A CA 1
ATOM 570 C C . ASN A 1 77 ? 24.693 -1.031 -21.479 1.00 91.00 77 ASN A C 1
ATOM 572 O O . ASN A 1 77 ? 24.428 -1.713 -20.492 1.00 91.00 77 ASN A O 1
ATOM 576 N N . PRO A 1 78 ? 25.094 -1.601 -22.626 1.00 82.44 78 PRO A N 1
ATOM 577 C CA . PRO A 1 78 ? 25.041 -3.047 -22.840 1.00 82.44 78 PRO A CA 1
ATOM 578 C C . PRO A 1 78 ? 26.037 -3.865 -21.998 1.00 82.44 78 PRO A C 1
ATOM 580 O O . PRO A 1 78 ? 26.019 -5.087 -22.083 1.00 82.44 78 PRO A O 1
ATOM 583 N N . GLU A 1 79 ? 26.926 -3.235 -21.218 1.00 84.12 79 GLU A N 1
ATOM 584 C CA . GLU A 1 79 ? 27.947 -3.889 -20.370 1.00 84.12 79 GLU A CA 1
ATOM 585 C C . GLU A 1 79 ? 28.729 -5.033 -21.061 1.00 84.12 79 GLU A C 1
ATOM 587 O O . GLU A 1 79 ? 29.196 -5.970 -20.421 1.00 84.12 79 GLU A O 1
ATOM 592 N N . GLY A 1 80 ? 28.903 -4.951 -22.386 1.00 78.50 80 GLY A N 1
ATOM 593 C CA . GLY A 1 80 ? 29.616 -5.953 -23.187 1.00 78.50 80 GLY A CA 1
ATOM 594 C C . GLY A 1 80 ? 28.749 -7.057 -23.805 1.00 78.50 80 GLY A C 1
ATOM 595 O O . GLY A 1 80 ? 29.299 -7.903 -24.504 1.00 78.50 80 GLY A O 1
ATOM 596 N N . ARG A 1 81 ? 27.425 -7.037 -23.610 1.00 76.38 81 ARG A N 1
ATOM 597 C CA . ARG A 1 81 ? 26.469 -7.932 -24.287 1.00 76.38 81 ARG A CA 1
ATOM 598 C C . ARG A 1 81 ? 26.335 -7.534 -25.757 1.00 76.38 81 ARG A C 1
ATOM 600 O O . ARG A 1 81 ? 26.221 -6.343 -26.065 1.00 76.38 81 ARG A O 1
ATOM 607 N N . THR A 1 82 ? 26.375 -8.506 -26.666 1.00 77.94 82 THR A N 1
ATOM 608 C CA . THR A 1 82 ? 26.167 -8.252 -28.101 1.00 77.94 82 THR A CA 1
ATOM 609 C C . THR A 1 82 ? 24.693 -8.394 -28.459 1.00 77.94 82 THR A C 1
ATOM 611 O O . THR A 1 82 ? 23.907 -8.951 -27.702 1.00 77.94 82 THR A O 1
ATOM 614 N N . ALA A 1 83 ? 24.294 -7.878 -29.622 1.00 71.06 83 ALA A N 1
ATOM 615 C CA . ALA A 1 83 ? 22.904 -7.956 -30.073 1.00 71.06 83 ALA A CA 1
ATOM 616 C C . ALA A 1 83 ? 22.445 -9.390 -30.415 1.00 71.06 83 ALA A C 1
ATOM 618 O O . ALA A 1 83 ? 21.264 -9.591 -30.696 1.00 71.06 83 ALA A O 1
ATOM 619 N N . GLU A 1 84 ? 23.366 -10.361 -30.447 1.00 74.81 84 GLU A N 1
ATOM 620 C CA . GLU A 1 84 ? 23.064 -11.773 -30.699 1.00 74.81 84 GLU A CA 1
ATOM 621 C C . GLU A 1 84 ? 22.712 -12.578 -29.430 1.00 74.81 84 GLU A C 1
ATOM 623 O O . GLU A 1 84 ? 22.209 -13.696 -29.567 1.00 74.81 84 GLU A O 1
ATOM 628 N N . GLU A 1 85 ? 22.952 -12.033 -28.230 1.00 58.09 85 GLU A N 1
ATOM 629 C CA . GLU A 1 85 ? 22.617 -12.631 -26.920 1.00 58.09 85 GLU A CA 1
ATOM 630 C C . GLU A 1 85 ? 21.346 -12.028 -26.303 1.00 58.09 85 GLU A C 1
ATOM 632 O O . GLU A 1 85 ? 20.571 -12.803 -25.691 1.00 58.09 85 GLU A O 1
#

Nearest PDB structures (foldseek):
  7t22-assembly1_F  TM=9.488E-01  e=7.305E-06  Escherichia coli K-12
  8a3v-assembly1_A  TM=9.588E-01  e=2.830E-05  Vibrio cholerae
  2r6a-assembly1_A  TM=9.254E-01  e=4.247E-04  Geobacillus stearothermophilus
  2r6e-assembly1_A  TM=9.251E-01  e=5.958E-04  Geobacillus stearothermophilus
  2r5u-assembly1_F  TM=9.114E-01  e=7.809E-03  unclassified

Foldseek 3Di:
DVVCVVVVHDDDLVVVLVVCVVVVNQVVCPHSVVSVVVPVVCVDCPCVVVVVVVVVVVVVVVVVVVVVVVVVVCVVCVVPDDPVD

Sequence (85 aa):
IAKLADQNSPIDVVTLAEQLDKEGQTSQVGGLGYLGELAKNTPSVANIKAYAQIVRQRATLRQLIGISTEIADSAFNPEGRTAEE